Protein AF-A0A1F4QIY8-F1 (afdb_monomer_lite)

pLDDT: mean 83.83, std 11.96, range [57.06, 97.75]

Foldseek 3Di:
DVVQVVQFPWDWDDDPPDIDIGGPVVVVVVVVVVVVVVCCVVPVVVVVVVVVVVVVVVVVVVVVVVVVPPPDPPDPDDDDD

Structure (mmCIF, N/CA/C/O backbone):
data_AF-A0A1F4QIY8-F1
#
_entry.id   AF-A0A1F4QIY8-F1
#
loop_
_atom_site.group_PDB
_atom_site.id
_atom_site.type_symbol
_atom_site.label_atom_id
_atom_site.label_alt_id
_atom_site.label_comp_id
_atom_site.l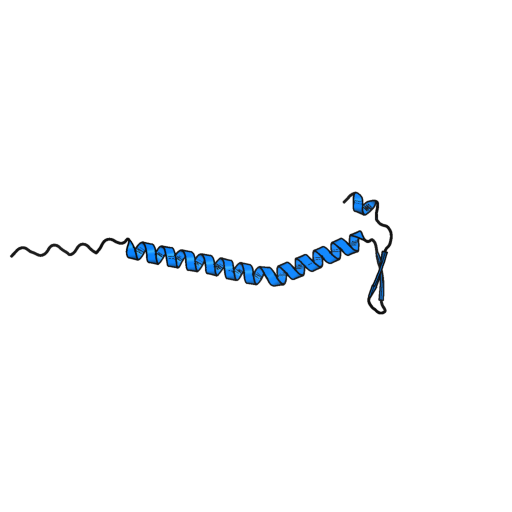abel_asym_id
_atom_site.label_entity_id
_atom_site.label_seq_id
_atom_site.pdbx_PDB_ins_code
_atom_site.Cartn_x
_atom_site.Cartn_y
_atom_site.Cartn_z
_atom_site.occupancy
_atom_site.B_iso_or_equiv
_atom_site.auth_seq_id
_atom_site.auth_comp_id
_atom_site.auth_asym_id
_atom_site.auth_atom_id
_atom_site.pdbx_PDB_model_num
ATOM 1 N N . ALA A 1 1 ? 14.043 10.864 -3.825 1.00 61.44 1 ALA A N 1
ATOM 2 C CA . ALA A 1 1 ? 13.817 11.449 -5.166 1.00 61.44 1 ALA A CA 1
ATOM 3 C C . ALA A 1 1 ? 15.085 11.435 -6.024 1.00 61.44 1 ALA A C 1
ATOM 5 O O . ALA A 1 1 ? 15.049 10.870 -7.103 1.00 61.44 1 ALA A O 1
ATOM 6 N N . VAL A 1 2 ? 16.220 11.964 -5.548 1.00 74.44 2 VAL A N 1
ATOM 7 C CA . VAL A 1 2 ? 17.467 12.055 -6.344 1.00 74.44 2 VAL A CA 1
ATOM 8 C C . VAL A 1 2 ? 17.984 10.694 -6.846 1.00 74.44 2 VAL A C 1
ATOM 10 O O . VAL A 1 2 ? 18.310 10.561 -8.021 1.00 74.44 2 VAL A O 1
ATOM 13 N N . PHE A 1 3 ? 17.957 9.656 -6.003 1.00 66.94 3 PHE A N 1
ATOM 14 C CA . PHE A 1 3 ? 18.384 8.295 -6.371 1.00 66.94 3 PHE A CA 1
ATOM 15 C C . PHE A 1 3 ? 17.569 7.694 -7.532 1.00 66.94 3 PHE A C 1
ATOM 17 O O . PHE A 1 3 ? 18.088 6.909 -8.319 1.00 66.94 3 PHE A O 1
ATOM 24 N N . ALA A 1 4 ? 16.299 8.092 -7.658 1.00 66.06 4 ALA A N 1
ATOM 25 C CA . ALA A 1 4 ? 15.395 7.593 -8.686 1.00 66.06 4 ALA A CA 1
ATOM 26 C C . ALA A 1 4 ? 15.669 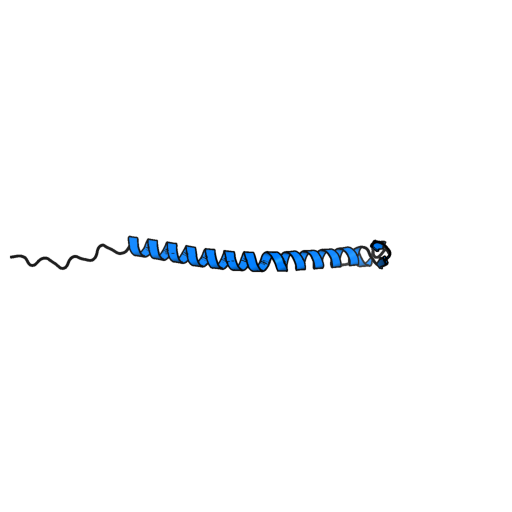8.179 -10.074 1.00 66.06 4 ALA A C 1
ATOM 28 O O . ALA A 1 4 ? 15.484 7.496 -11.074 1.00 66.06 4 ALA A O 1
ATOM 29 N N . ILE A 1 5 ? 16.115 9.435 -10.122 1.00 70.38 5 ILE A N 1
ATOM 30 C CA . ILE A 1 5 ? 16.450 10.126 -11.371 1.00 70.38 5 ILE A CA 1
ATOM 31 C C . ILE A 1 5 ? 17.726 9.525 -11.973 1.00 70.38 5 ILE A C 1
ATOM 33 O O . ILE A 1 5 ? 17.831 9.380 -13.184 1.00 70.38 5 ILE A O 1
ATOM 37 N N . GLN A 1 6 ? 18.679 9.136 -11.123 1.00 71.88 6 GLN A N 1
ATOM 38 C CA . GLN A 1 6 ? 19.978 8.615 -11.559 1.00 71.88 6 GLN A CA 1
ATOM 39 C C . GLN A 1 6 ? 19.951 7.120 -11.910 1.00 71.88 6 GLN A C 1
ATOM 41 O O . GLN A 1 6 ? 20.740 6.673 -12.733 1.00 71.88 6 GLN A O 1
ATOM 46 N N . ASN A 1 7 ? 19.029 6.348 -11.326 1.00 64.62 7 ASN A N 1
ATOM 47 C CA . ASN A 1 7 ? 18.893 4.903 -11.544 1.00 64.62 7 ASN A CA 1
ATOM 48 C C . ASN A 1 7 ? 17.646 4.564 -12.376 1.00 64.62 7 ASN A C 1
ATOM 50 O O . ASN A 1 7 ? 16.978 3.559 -12.139 1.00 64.62 7 ASN A O 1
ATOM 54 N N . ALA A 1 8 ? 17.312 5.411 -13.352 1.00 70.19 8 ALA A N 1
ATOM 55 C CA . ALA A 1 8 ? 16.167 5.228 -14.244 1.00 70.19 8 ALA A CA 1
ATOM 56 C C . ALA A 1 8 ? 16.431 4.209 -15.373 1.00 70.19 8 ALA A C 1
ATOM 58 O O . ALA A 1 8 ? 15.825 4.300 -16.438 1.00 70.19 8 ALA A O 1
ATOM 59 N N . GLY A 1 9 ? 17.338 3.249 -15.152 1.00 80.50 9 GLY A N 1
ATOM 60 C CA . GLY A 1 9 ? 17.608 2.179 -16.107 1.00 80.50 9 GLY A CA 1
ATOM 61 C C . GLY A 1 9 ? 16.316 1.416 -16.436 1.00 80.50 9 GLY A C 1
ATOM 62 O O . GLY A 1 9 ? 15.548 1.112 -15.511 1.00 80.50 9 GLY A O 1
ATOM 63 N N . PRO A 1 10 ? 16.040 1.144 -17.723 1.00 81.62 10 PRO A N 1
ATOM 64 C CA . PRO A 1 10 ? 14.826 0.452 -18.117 1.00 81.62 10 PRO A CA 1
ATOM 65 C C . PRO A 1 10 ? 14.841 -0.987 -17.600 1.00 81.62 10 PRO A C 1
ATOM 67 O O . PRO A 1 10 ? 15.841 -1.699 -17.682 1.00 81.62 10 PRO A O 1
ATOM 70 N N . VAL A 1 11 ? 13.705 -1.409 -17.057 1.00 86.00 11 VAL A N 1
ATOM 71 C CA . VAL A 1 11 ? 13.425 -2.777 -16.635 1.00 86.00 11 VAL A CA 1
ATOM 72 C C . VAL A 1 11 ? 12.207 -3.263 -17.404 1.00 86.00 11 VAL A C 1
ATOM 74 O O . VAL A 1 11 ? 11.179 -2.586 -17.478 1.00 86.00 11 VAL A O 1
ATOM 77 N N . THR A 1 12 ? 12.309 -4.464 -17.964 1.00 89.88 12 THR A N 1
ATOM 78 C CA . THR A 1 12 ? 11.192 -5.119 -18.642 1.00 89.88 12 THR A CA 1
ATOM 79 C C . THR A 1 12 ? 10.411 -5.969 -17.648 1.00 89.88 12 THR A C 1
ATOM 81 O O . THR A 1 12 ? 10.936 -6.925 -17.080 1.00 89.88 12 THR A O 1
ATOM 84 N N . LEU A 1 13 ? 9.130 -5.659 -17.470 1.00 89.81 13 LEU A N 1
ATOM 85 C CA . LEU A 1 13 ? 8.194 -6.487 -16.720 1.00 89.81 13 LEU A CA 1
ATOM 86 C C . LEU A 1 13 ? 7.402 -7.334 -17.703 1.00 89.81 13 LEU A C 1
ATOM 88 O O . LEU A 1 13 ? 6.854 -6.805 -18.666 1.00 89.81 13 LEU A O 1
ATOM 92 N N . ARG A 1 14 ? 7.324 -8.644 -17.458 1.00 91.25 14 ARG A N 1
ATOM 93 C CA . ARG A 1 14 ? 6.536 -9.580 -18.269 1.00 91.25 14 ARG A CA 1
ATOM 94 C C . ARG A 1 14 ? 5.388 -10.131 -17.431 1.00 91.25 14 ARG A C 1
ATOM 96 O O . ARG A 1 14 ? 5.614 -10.752 -16.397 1.00 91.25 14 ARG A O 1
ATOM 103 N N . PHE A 1 15 ? 4.167 -9.922 -17.903 1.00 90.50 15 PHE A N 1
ATOM 104 C CA . PHE A 1 15 ? 2.920 -10.393 -17.312 1.00 90.50 15 PHE A CA 1
ATOM 105 C C . PHE A 1 15 ? 2.253 -11.373 -18.280 1.00 90.50 15 PHE A C 1
ATOM 107 O O . PHE A 1 15 ? 1.470 -10.977 -19.143 1.00 90.50 15 PHE A O 1
ATOM 114 N N . GLY A 1 16 ? 2.590 -12.660 -18.172 1.00 91.38 16 GLY A N 1
ATOM 115 C CA . GLY A 1 16 ? 2.108 -13.679 -19.111 1.00 91.38 16 GLY A CA 1
ATOM 116 C C . GLY A 1 16 ? 2.516 -13.350 -20.553 1.00 91.38 16 GLY A C 1
ATOM 117 O O . GLY A 1 16 ? 3.689 -13.471 -20.904 1.00 91.38 16 GLY A O 1
ATOM 118 N N . PHE A 1 17 ? 1.551 -12.912 -21.367 1.00 93.81 17 PHE A N 1
ATOM 119 C CA . PHE A 1 17 ? 1.751 -12.519 -22.770 1.00 93.81 17 PHE A CA 1
ATOM 120 C C . PHE A 1 17 ? 2.015 -11.022 -22.976 1.00 93.81 17 PHE A C 1
ATOM 122 O O . PHE A 1 17 ? 2.337 -10.611 -24.088 1.00 93.81 17 PHE A O 1
ATOM 129 N N . TRP A 1 18 ? 1.877 -10.200 -21.935 1.00 93.69 18 TRP A N 1
ATOM 130 C CA . TRP A 1 18 ? 2.131 -8.764 -22.009 1.00 93.69 18 TRP A CA 1
ATOM 131 C C . TRP A 1 18 ? 3.513 -8.427 -21.454 1.00 93.69 18 TRP A C 1
ATOM 133 O O . TRP A 1 18 ? 3.991 -9.064 -20.514 1.00 93.69 18 TRP A O 1
ATOM 143 N N . SER A 1 19 ? 4.158 -7.410 -22.014 1.00 91.88 19 SER A N 1
ATOM 144 C CA . SER A 1 19 ? 5.381 -6.850 -21.453 1.00 91.88 19 SER A CA 1
ATOM 145 C C . SER A 1 19 ? 5.342 -5.336 -21.483 1.00 91.88 19 SER A C 1
ATOM 147 O O . SER A 1 19 ? 4.857 -4.746 -22.446 1.00 91.88 19 SER A O 1
ATOM 149 N N . VAL A 1 20 ? 5.898 -4.723 -20.448 1.00 92.19 20 VAL A N 1
ATOM 150 C CA . VAL A 1 20 ? 6.045 -3.276 -20.345 1.00 92.19 20 VAL A CA 1
ATOM 151 C C . VAL A 1 20 ? 7.475 -2.941 -19.961 1.00 92.19 20 VAL A C 1
ATOM 153 O O . VAL A 1 20 ? 8.067 -3.589 -19.097 1.00 92.19 20 VAL A O 1
ATOM 156 N N . GLU A 1 21 ? 8.031 -1.935 -20.618 1.00 92.44 21 GLU A N 1
ATOM 157 C CA . GLU A 1 21 ? 9.332 -1.376 -20.282 1.00 92.44 21 GLU A CA 1
ATOM 158 C C . GLU A 1 21 ? 9.112 -0.101 -19.475 1.00 92.44 21 GLU A C 1
ATOM 160 O O . GLU A 1 21 ? 8.391 0.807 -19.889 1.00 92.44 21 GLU A O 1
ATOM 165 N N . THR A 1 22 ? 9.665 -0.060 -18.270 1.00 89.44 22 THR A N 1
ATOM 166 C CA . THR A 1 22 ? 9.528 1.079 -17.360 1.00 89.44 22 THR A CA 1
ATOM 167 C C . THR A 1 22 ? 10.736 1.142 -16.436 1.00 89.44 22 THR A C 1
ATOM 169 O O . THR A 1 22 ? 11.546 0.220 -16.399 1.00 89.44 22 THR A O 1
ATOM 172 N N . SER A 1 23 ? 10.891 2.219 -15.672 1.00 89.38 23 SER A N 1
ATOM 173 C CA . SER A 1 23 ? 11.967 2.282 -14.684 1.00 89.38 23 SER A CA 1
ATOM 174 C C . SER A 1 23 ? 11.617 1.463 -13.441 1.00 89.38 23 SER A C 1
ATOM 176 O O . SER A 1 23 ? 10.465 1.423 -12.998 1.00 89.38 23 SER A O 1
ATOM 178 N N . LEU A 1 24 ? 12.633 0.860 -12.817 1.00 87.38 24 LEU A N 1
ATOM 179 C CA . LEU A 1 24 ? 12.481 0.108 -11.566 1.00 87.38 24 LEU A CA 1
ATOM 180 C C . LEU A 1 24 ? 11.772 0.925 -10.475 1.00 87.38 24 LEU A C 1
ATOM 182 O O . LEU A 1 24 ? 10.967 0.407 -9.705 1.00 87.38 24 LEU A O 1
ATOM 186 N N . VAL A 1 25 ? 12.050 2.226 -10.421 1.00 88.69 25 VAL A N 1
ATOM 187 C CA . VAL A 1 25 ? 11.452 3.126 -9.433 1.00 88.69 25 VAL A CA 1
ATOM 188 C C . VAL A 1 25 ? 9.944 3.214 -9.615 1.00 88.69 25 VAL A C 1
ATOM 190 O O . VAL A 1 25 ? 9.211 3.131 -8.632 1.00 88.69 25 VAL A O 1
ATOM 193 N N . VAL A 1 26 ? 9.471 3.381 -10.853 1.00 89.00 26 VAL A N 1
ATOM 194 C CA . VAL A 1 26 ? 8.034 3.471 -11.138 1.00 89.00 26 VAL A CA 1
ATOM 195 C C . VAL A 1 26 ? 7.330 2.200 -10.670 1.00 89.00 26 VAL A C 1
ATOM 197 O O . VAL A 1 26 ? 6.286 2.286 -10.030 1.00 89.00 26 VAL A O 1
ATOM 200 N N . VAL A 1 27 ? 7.942 1.033 -10.886 1.00 90.19 27 VAL A N 1
ATOM 2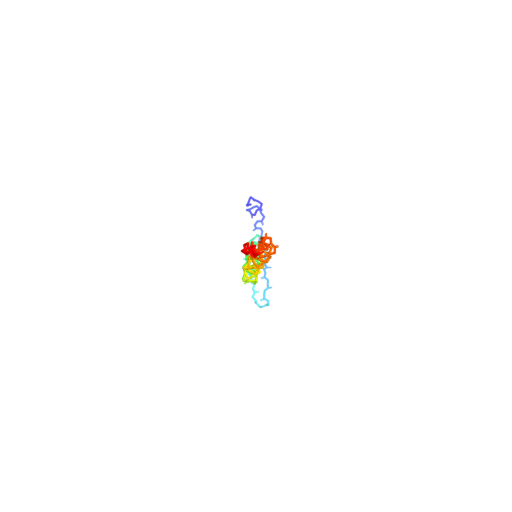01 C CA . VAL A 1 27 ? 7.419 -0.254 -10.399 1.00 90.19 27 VAL A CA 1
ATOM 202 C C . VAL A 1 27 ? 7.278 -0.258 -8.881 1.00 90.19 27 VAL A C 1
ATOM 204 O O . VAL A 1 27 ? 6.213 -0.592 -8.367 1.00 90.19 27 VAL A O 1
ATOM 207 N N . ILE A 1 28 ? 8.330 0.138 -8.161 1.00 91.44 28 ILE A N 1
ATOM 208 C CA . ILE A 1 28 ? 8.332 0.168 -6.693 1.00 91.44 28 ILE A CA 1
ATOM 209 C C . ILE A 1 28 ? 7.251 1.118 -6.173 1.00 91.44 28 ILE A C 1
ATOM 211 O O . ILE A 1 28 ? 6.507 0.759 -5.262 1.00 91.44 28 ILE A O 1
ATOM 215 N N . LEU A 1 29 ? 7.133 2.313 -6.758 1.00 93.56 29 LEU A N 1
ATOM 216 C CA . LEU A 1 29 ? 6.137 3.301 -6.346 1.00 93.56 29 LEU A CA 1
ATOM 217 C C . LEU A 1 29 ? 4.709 2.801 -6.580 1.00 93.56 29 LEU A C 1
ATOM 219 O O . LEU A 1 29 ? 3.871 2.924 -5.688 1.00 93.56 29 LEU A O 1
ATOM 223 N N . VAL A 1 30 ? 4.436 2.200 -7.741 1.00 94.19 30 VAL A N 1
ATOM 224 C CA . VAL A 1 30 ? 3.119 1.629 -8.058 1.00 94.19 30 VAL A CA 1
ATOM 225 C C . VAL A 1 30 ? 2.794 0.463 -7.124 1.00 94.19 30 VAL A C 1
ATOM 227 O O . VAL A 1 30 ? 1.693 0.412 -6.579 1.00 94.19 30 VAL A O 1
ATOM 230 N N . ALA A 1 31 ? 3.747 -0.439 -6.881 1.00 94.81 31 ALA A N 1
ATOM 231 C CA . ALA A 1 31 ? 3.562 -1.565 -5.970 1.00 94.81 31 ALA A CA 1
ATOM 232 C C . ALA A 1 31 ? 3.303 -1.101 -4.526 1.00 94.81 31 ALA A C 1
ATOM 234 O O . ALA A 1 31 ? 2.386 -1.597 -3.872 1.00 94.81 31 ALA A O 1
ATOM 235 N N . ALA A 1 32 ? 4.062 -0.113 -4.042 1.00 96.81 32 ALA A N 1
ATOM 236 C CA . ALA A 1 32 ? 3.876 0.464 -2.714 1.00 96.81 32 ALA A CA 1
ATOM 237 C C . ALA A 1 32 ? 2.511 1.155 -2.580 1.00 96.81 32 ALA A C 1
ATOM 239 O O . ALA A 1 32 ? 1.805 0.936 -1.595 1.00 96.81 32 ALA A O 1
ATOM 240 N N . ALA A 1 33 ? 2.109 1.944 -3.581 1.00 97.75 33 ALA A N 1
ATOM 241 C CA . ALA A 1 33 ? 0.804 2.598 -3.606 1.00 97.75 33 ALA A CA 1
ATOM 242 C C . ALA A 1 33 ? -0.344 1.577 -3.622 1.00 97.75 33 ALA A C 1
ATOM 244 O O . ALA A 1 33 ? -1.297 1.714 -2.856 1.00 97.75 33 ALA A O 1
ATOM 245 N N . ALA A 1 34 ? -0.232 0.521 -4.433 1.00 97.75 34 ALA A N 1
ATOM 246 C CA . ALA A 1 34 ? -1.211 -0.561 -4.476 1.00 97.75 34 ALA A CA 1
ATOM 247 C C . ALA A 1 34 ? -1.308 -1.290 -3.126 1.00 97.75 34 ALA A C 1
ATOM 249 O O . ALA A 1 34 ? -2.405 -1.474 -2.601 1.00 97.75 34 ALA A O 1
ATOM 250 N N . GLY A 1 35 ? -0.170 -1.638 -2.517 1.00 96.88 35 GLY A N 1
ATOM 251 C CA . GLY A 1 35 ? -0.129 -2.259 -1.192 1.00 96.88 35 GLY A CA 1
ATOM 252 C C . GLY A 1 35 ? -0.761 -1.380 -0.110 1.00 96.88 35 GLY A C 1
ATOM 253 O O . GLY A 1 35 ? -1.577 -1.861 0.675 1.00 96.88 35 GLY A O 1
ATOM 254 N N . ALA A 1 36 ? -0.458 -0.079 -0.105 1.00 96.75 36 ALA A N 1
ATOM 255 C CA . ALA A 1 36 ? -1.054 0.881 0.820 1.00 96.75 36 ALA A CA 1
ATOM 256 C C . ALA A 1 36 ? -2.569 1.026 0.613 1.00 96.75 36 ALA A C 1
ATOM 258 O O . ALA A 1 36 ? -3.314 1.092 1.592 1.00 96.75 36 ALA A O 1
ATOM 259 N N . ALA A 1 37 ? -3.040 1.033 -0.637 1.00 96.88 37 ALA A N 1
ATOM 260 C CA . ALA A 1 37 ? -4.463 1.087 -0.957 1.00 96.88 37 ALA A CA 1
ATOM 261 C C . ALA A 1 37 ? -5.202 -0.162 -0.451 1.00 96.88 37 ALA A C 1
ATOM 263 O O . ALA A 1 37 ? -6.226 -0.036 0.2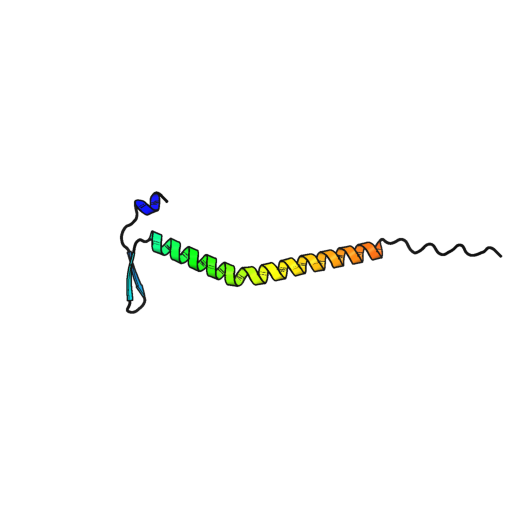20 1.00 96.88 37 ALA A O 1
ATOM 264 N N . VAL A 1 38 ? -4.651 -1.356 -0.691 1.00 96.31 38 VAL A N 1
ATOM 265 C CA . VAL A 1 38 ? -5.203 -2.631 -0.202 1.00 96.31 38 VAL A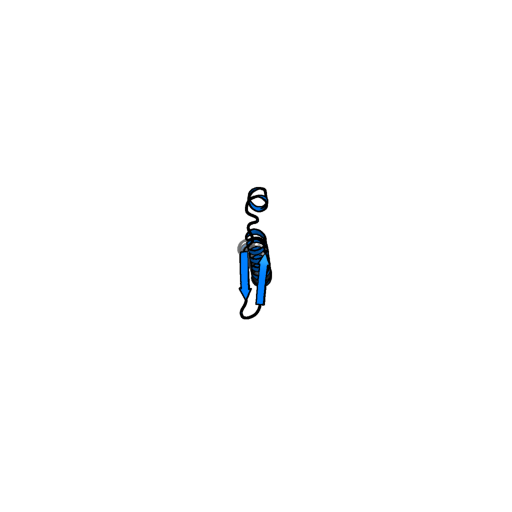 CA 1
ATOM 266 C C . VAL A 1 38 ? -5.223 -2.656 1.328 1.00 96.31 38 VAL A C 1
ATOM 268 O O . VAL A 1 38 ? -6.274 -2.879 1.927 1.00 96.31 38 VAL A O 1
ATOM 271 N N . ALA A 1 39 ? -4.096 -2.350 1.978 1.00 93.31 39 ALA A N 1
ATOM 272 C CA . ALA A 1 39 ? -4.001 -2.307 3.436 1.00 93.31 39 ALA A CA 1
ATOM 273 C C . ALA A 1 39 ? -4.987 -1.304 4.048 1.00 93.31 39 ALA A C 1
ATOM 275 O O . ALA A 1 39 ? -5.611 -1.589 5.069 1.00 93.31 39 ALA A O 1
ATOM 276 N N . SER A 1 40 ? -5.176 -0.154 3.400 1.00 92.38 40 SER A N 1
ATOM 277 C CA . SER A 1 40 ? -6.148 0.848 3.828 1.00 92.38 40 SER A CA 1
ATOM 278 C C . SER A 1 40 ? -7.578 0.328 3.690 1.00 92.38 40 SER A C 1
ATOM 280 O O . SER A 1 40 ? -8.351 0.391 4.644 1.00 92.38 40 SER A O 1
ATOM 282 N N . LEU A 1 41 ? -7.928 -0.241 2.536 1.00 93.69 41 LEU A N 1
ATOM 283 C CA . LEU A 1 41 ? -9.281 -0.716 2.257 1.00 93.69 41 LEU A CA 1
ATOM 284 C C . LEU A 1 41 ? -9.705 -1.851 3.202 1.00 93.69 41 LEU A C 1
ATOM 286 O O . LEU A 1 41 ? -10.839 -1.866 3.679 1.00 93.69 41 LEU A O 1
ATOM 290 N N . LEU A 1 42 ? -8.785 -2.765 3.519 1.00 92.25 42 LEU A N 1
ATOM 291 C CA . LEU A 1 42 ? -9.026 -3.882 4.438 1.00 92.25 42 LEU A CA 1
ATOM 292 C C . LEU A 1 42 ? -8.887 -3.484 5.920 1.00 92.25 42 LEU A C 1
ATOM 294 O O . LEU A 1 42 ? -9.623 -3.990 6.767 1.00 92.25 42 LEU A O 1
ATOM 298 N N . GLY A 1 43 ? -7.964 -2.579 6.253 1.00 88.00 43 GLY A N 1
ATOM 299 C CA . GLY A 1 43 ? -7.618 -2.231 7.633 1.00 88.00 43 GLY A CA 1
ATOM 300 C C . GLY A 1 43 ? -8.483 -1.134 8.259 1.00 88.00 43 GLY A C 1
ATOM 301 O O . GLY A 1 43 ? -8.823 -1.223 9.443 1.00 88.00 43 GLY A O 1
ATOM 302 N N . LEU A 1 44 ? -8.885 -0.112 7.492 1.00 88.12 44 LEU A N 1
ATOM 303 C CA . LEU A 1 44 ? -9.636 1.034 8.027 1.00 88.12 44 LEU A CA 1
ATOM 304 C C . LEU A 1 44 ? -10.990 0.643 8.644 1.00 88.12 44 LEU A C 1
ATOM 306 O O . LEU A 1 44 ? -11.266 1.090 9.763 1.00 88.12 44 LEU A O 1
ATOM 310 N N . PRO A 1 45 ? -11.836 -0.185 7.998 1.00 85.00 45 PRO A N 1
ATOM 311 C CA . PRO A 1 45 ? -13.151 -0.516 8.547 1.00 85.00 45 PRO A CA 1
ATOM 312 C C . PRO A 1 45 ? -13.047 -1.258 9.886 1.00 85.00 45 PRO A C 1
ATOM 314 O O . PRO A 1 45 ? -13.755 -0.933 10.846 1.00 85.00 45 PRO A O 1
ATOM 317 N N . GLY A 1 46 ? -12.125 -2.224 9.972 1.00 87.06 46 GLY A N 1
ATOM 318 C CA . GLY A 1 46 ? -11.854 -2.987 11.190 1.00 87.06 46 GLY A CA 1
ATOM 319 C C . GLY A 1 46 ? -11.323 -2.099 12.313 1.00 87.06 46 GLY A C 1
ATOM 320 O O . GLY A 1 46 ? -11.845 -2.129 13.430 1.00 87.06 46 GLY A O 1
ATOM 321 N N . TRP A 1 47 ? -10.353 -1.237 12.001 1.00 86.00 47 TRP A N 1
ATOM 322 C CA . TRP A 1 47 ? -9.785 -0.291 12.959 1.00 86.00 47 TRP A CA 1
ATOM 323 C C . TRP A 1 47 ? -10.834 0.688 13.502 1.00 86.00 47 TRP A C 1
ATOM 325 O O . TRP A 1 47 ? -10.942 0.876 14.717 1.00 86.00 47 TRP A O 1
ATOM 335 N N . MET A 1 48 ? -11.680 1.253 12.633 1.00 89.38 48 MET A N 1
ATOM 336 C CA . MET A 1 48 ? -12.765 2.152 13.041 1.00 89.38 48 MET A CA 1
ATOM 337 C C . MET A 1 48 ? -13.779 1.455 13.954 1.00 89.38 48 MET A C 1
ATOM 339 O O . MET A 1 48 ? -14.172 2.014 14.984 1.00 89.38 48 MET A O 1
ATOM 343 N N . ARG A 1 49 ? -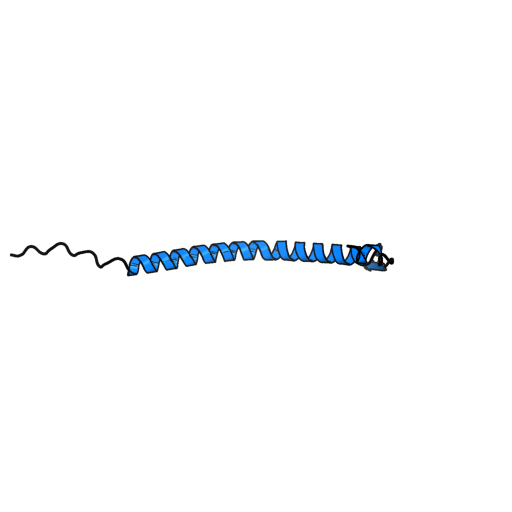14.198 0.230 13.609 1.00 88.44 49 ARG A N 1
ATOM 344 C CA . ARG A 1 49 ? -15.146 -0.548 14.420 1.00 88.44 49 ARG A CA 1
ATOM 345 C C . ARG A 1 49 ? -14.558 -0.883 15.788 1.00 88.44 49 ARG A C 1
ATOM 347 O O . ARG A 1 49 ? -15.249 -0.725 16.795 1.00 88.44 49 ARG A O 1
ATOM 354 N N . ASN A 1 50 ? -13.288 -1.278 15.837 1.00 90.25 50 ASN A N 1
ATOM 355 C CA . ASN A 1 50 ? -12.599 -1.585 17.086 1.00 90.25 50 ASN A CA 1
ATOM 356 C C . ASN A 1 50 ? -12.475 -0.346 17.984 1.00 90.25 50 ASN A C 1
ATOM 358 O O . ASN A 1 50 ? -12.802 -0.391 19.167 1.00 90.25 50 ASN A O 1
ATOM 362 N N . ARG A 1 51 ? -12.112 0.803 17.404 1.00 91.06 51 ARG A N 1
ATOM 363 C CA . ARG A 1 51 ? -11.991 2.069 18.137 1.00 91.06 51 ARG A CA 1
ATOM 364 C C . ARG A 1 51 ? -13.325 2.538 18.721 1.00 91.06 51 ARG A C 1
ATOM 366 O O . ARG A 1 51 ? -13.353 3.069 19.828 1.00 91.06 51 ARG A O 1
ATOM 373 N N . ARG A 1 52 ? -14.443 2.321 18.016 1.00 91.44 52 ARG A N 1
ATOM 374 C CA . ARG A 1 52 ? -15.789 2.586 18.558 1.00 91.44 52 ARG A CA 1
ATOM 375 C C . ARG A 1 52 ? -16.120 1.663 19.732 1.00 91.44 52 ARG A C 1
ATOM 377 O O . ARG A 1 52 ? -16.590 2.154 20.751 1.00 91.44 52 ARG A O 1
ATOM 384 N N . ARG A 1 53 ? -15.839 0.362 19.607 1.00 92.56 53 ARG A N 1
ATOM 385 C CA . ARG A 1 53 ? -16.073 -0.629 20.674 1.00 92.56 53 ARG A CA 1
ATOM 386 C C . ARG A 1 53 ? -15.280 -0.313 21.937 1.00 92.56 53 ARG A C 1
ATOM 388 O O . ARG A 1 53 ? -15.870 -0.281 23.006 1.00 92.56 53 ARG A O 1
ATOM 395 N N . LEU A 1 54 ? -14.002 0.032 21.792 1.00 93.94 54 LEU A N 1
ATOM 396 C CA . LEU A 1 54 ? -13.151 0.472 22.900 1.00 93.94 54 LEU A CA 1
ATOM 397 C C . LEU A 1 54 ? -13.744 1.679 23.643 1.00 93.94 54 LEU A C 1
ATOM 399 O O . LEU A 1 54 ? -13.766 1.697 24.868 1.00 93.94 54 LEU A O 1
ATOM 403 N N . ARG A 1 55 ? -14.277 2.674 22.917 1.00 92.19 55 ARG A N 1
ATOM 404 C CA . ARG A 1 55 ? -14.921 3.848 23.537 1.00 92.19 55 ARG A CA 1
ATOM 405 C C . ARG A 1 55 ? -16.218 3.499 24.267 1.00 92.19 55 ARG A C 1
ATOM 407 O O . ARG A 1 55 ? -16.497 4.107 25.293 1.00 92.19 55 ARG A O 1
ATOM 414 N N . LEU A 1 56 ? -17.012 2.569 23.736 1.00 93.19 56 LEU A N 1
ATOM 415 C CA . LEU A 1 56 ? -18.247 2.117 24.386 1.00 93.19 56 LEU A CA 1
ATOM 416 C C . LEU A 1 56 ? -17.937 1.336 25.666 1.00 93.19 56 LEU A C 1
ATOM 418 O O . LEU A 1 56 ? -18.454 1.684 26.720 1.00 93.19 56 LEU A O 1
ATOM 422 N N . GLN A 1 57 ? -17.017 0.374 25.592 1.00 93.38 57 GLN A N 1
ATOM 423 C CA . GLN A 1 57 ? -16.580 -0.410 26.749 1.00 93.38 57 GLN A CA 1
ATOM 424 C C . GLN A 1 57 ? -15.982 0.476 27.849 1.00 93.38 57 GLN A C 1
ATOM 426 O O . GLN A 1 57 ? -16.295 0.294 29.019 1.00 93.38 57 GLN A O 1
ATOM 431 N N . ALA A 1 58 ? -15.174 1.481 27.491 1.00 92.88 58 ALA A N 1
ATOM 432 C CA . ALA A 1 58 ? -14.636 2.433 28.462 1.00 92.88 58 ALA A CA 1
ATOM 433 C C . ALA A 1 58 ? -15.745 3.200 29.208 1.00 92.88 58 ALA A C 1
ATOM 435 O O . ALA A 1 58 ? -15.674 3.347 30.425 1.00 92.88 58 ALA A O 1
ATOM 436 N N . ARG A 1 59 ? -16.800 3.627 28.498 1.00 90.62 59 ARG A N 1
ATOM 437 C CA . ARG A 1 59 ? -17.956 4.306 29.108 1.00 90.62 59 ARG A CA 1
ATOM 438 C C . ARG A 1 59 ? -18.763 3.389 30.022 1.00 90.62 59 ARG A C 1
ATOM 440 O O . ARG A 1 59 ? -19.200 3.827 31.079 1.00 90.62 59 ARG A O 1
ATOM 447 N N . GLU A 1 60 ? -18.961 2.134 29.629 1.00 91.25 60 GLU A N 1
ATOM 448 C CA . GLU A 1 60 ? -19.643 1.140 30.468 1.00 91.25 60 GLU A CA 1
ATOM 449 C C . GLU A 1 60 ? -18.865 0.886 31.767 1.00 91.25 60 GLU A C 1
ATOM 451 O O . GLU A 1 60 ? -19.455 0.880 32.847 1.00 91.25 60 GLU A O 1
ATOM 456 N N . LEU A 1 61 ? -17.535 0.768 31.688 1.00 92.31 61 LEU A N 1
ATOM 457 C CA . LEU A 1 61 ? -16.671 0.623 32.863 1.00 92.31 61 LEU A CA 1
ATOM 458 C C . LEU A 1 61 ? -16.747 1.839 33.799 1.00 92.31 61 LEU A C 1
ATOM 460 O O . LEU A 1 61 ? -16.807 1.674 35.019 1.00 92.31 61 LEU A O 1
ATOM 464 N N . GLU A 1 62 ? -16.767 3.057 33.251 1.00 90.69 62 GLU A N 1
ATOM 465 C CA . GLU A 1 62 ? -16.937 4.290 34.032 1.00 90.69 62 GLU A CA 1
ATOM 466 C C . GLU A 1 62 ? -18.314 4.366 34.708 1.00 90.69 62 GLU A C 1
ATOM 468 O O . GLU A 1 62 ? -18.403 4.719 35.888 1.00 90.69 62 GLU A O 1
ATOM 473 N N . ALA A 1 63 ? -19.383 3.987 34.003 1.00 86.62 63 ALA A N 1
ATOM 474 C CA . ALA A 1 63 ? -20.735 3.953 34.554 1.00 86.62 63 ALA A CA 1
ATOM 475 C C . ALA A 1 63 ? -20.845 2.963 35.725 1.00 86.62 63 ALA A C 1
ATOM 477 O O . ALA A 1 63 ? -21.307 3.331 36.804 1.00 86.62 63 ALA A O 1
ATOM 478 N N . VAL A 1 64 ? -20.331 1.739 35.557 1.00 87.62 64 VAL A N 1
ATOM 479 C CA . VAL A 1 64 ? -20.318 0.706 36.608 1.00 87.62 64 VAL A CA 1
ATOM 480 C C . VAL A 1 64 ? -19.483 1.132 37.821 1.00 87.62 64 VAL A C 1
ATOM 482 O O . VAL A 1 64 ? -19.864 0.862 38.962 1.00 87.62 64 VAL A O 1
ATOM 485 N N . ARG A 1 65 ? -18.355 1.825 37.612 1.00 83.88 65 ARG A N 1
ATOM 486 C CA . ARG A 1 65 ? -17.549 2.385 38.712 1.00 83.88 65 ARG A CA 1
ATOM 487 C C . ARG A 1 65 ? -18.308 3.476 39.472 1.00 83.88 65 ARG A C 1
ATOM 489 O O . ARG A 1 65 ? -18.251 3.515 40.699 1.00 83.88 65 ARG A O 1
ATOM 496 N N . THR A 1 66 ? -19.034 4.331 38.756 1.00 81.44 66 THR A N 1
ATOM 497 C CA . THR A 1 66 ? -19.821 5.428 39.340 1.00 81.44 66 THR A CA 1
ATOM 498 C C . THR A 1 66 ? -20.981 4.889 40.179 1.00 81.44 66 THR A C 1
ATOM 500 O O . THR A 1 66 ? -21.164 5.325 41.311 1.00 81.44 66 THR A O 1
ATOM 503 N N . SER A 1 67 ? -21.703 3.875 39.690 1.00 75.56 67 SER A N 1
ATOM 504 C CA . SER A 1 67 ? -22.794 3.223 40.431 1.00 75.56 67 SER A CA 1
ATOM 505 C C . SER A 1 67 ? -22.333 2.505 41.704 1.00 75.56 67 SER A C 1
ATOM 507 O O . SER A 1 67 ? -23.083 2.464 42.671 1.00 75.56 67 SER A O 1
ATOM 509 N N . GLN A 1 68 ? -21.109 1.968 41.734 1.00 72.69 68 GLN A N 1
ATOM 510 C CA . GLN A 1 68 ? -20.538 1.337 42.935 1.00 72.69 68 GLN A CA 1
ATOM 511 C C . GLN A 1 68 ? -19.961 2.342 43.944 1.00 72.69 68 GLN A C 1
ATOM 513 O O . GLN A 1 68 ? -19.763 1.993 45.102 1.00 72.69 68 GLN A O 1
ATOM 518 N N . THR A 1 69 ? -19.677 3.574 43.510 1.00 62.94 69 THR A N 1
ATOM 519 C CA . THR A 1 69 ? -19.107 4.637 44.359 1.00 62.94 69 THR A CA 1
ATOM 520 C C . THR A 1 69 ? -20.182 5.604 44.876 1.00 62.94 69 THR A C 1
ATOM 522 O O . THR A 1 69 ? -19.901 6.432 45.739 1.00 62.94 69 THR A O 1
ATOM 525 N N . ALA A 1 70 ? -21.422 5.507 44.381 1.00 57.06 70 ALA A N 1
ATOM 526 C CA . ALA A 1 70 ? -22.554 6.238 44.937 1.00 57.06 70 ALA A CA 1
ATOM 527 C C . ALA A 1 70 ? -22.777 5.795 46.401 1.00 57.06 70 ALA A C 1
ATOM 529 O O . ALA A 1 70 ? -22.951 4.596 46.639 1.00 57.06 70 ALA A O 1
ATOM 530 N N . PRO A 1 71 ? -22.748 6.719 47.384 1.00 60.78 71 PRO A N 1
ATOM 531 C CA . PRO A 1 71 ? -22.958 6.379 48.787 1.00 60.78 71 PRO A CA 1
ATOM 532 C C . PRO A 1 71 ? -24.299 5.655 48.960 1.00 60.78 71 PRO A C 1
ATOM 534 O O . PRO A 1 71 ? -25.259 6.025 48.275 1.00 60.78 71 PRO A O 1
ATOM 537 N N . PRO A 1 72 ? -24.399 4.647 49.852 1.00 59.34 72 PRO A N 1
ATOM 538 C CA . PRO A 1 72 ? -25.685 4.055 50.190 1.00 59.34 72 PRO A CA 1
ATOM 539 C C . PRO A 1 72 ? -26.609 5.197 50.600 1.00 59.34 72 PRO A C 1
ATOM 541 O O . PRO A 1 72 ? -26.276 5.943 51.520 1.00 59.34 72 PRO A O 1
ATOM 544 N N . ALA A 1 73 ? -27.697 5.367 49.844 1.00 60.44 73 ALA A N 1
ATOM 545 C CA . ALA A 1 73 ? -28.683 6.413 50.049 1.00 60.44 73 ALA A CA 1
ATOM 546 C C . ALA A 1 73 ? -28.922 6.591 51.550 1.00 60.44 73 ALA A C 1
ATOM 548 O O . ALA A 1 73 ? -29.259 5.618 52.230 1.00 60.44 73 ALA A O 1
ATOM 549 N N . GLU A 1 74 ? -28.680 7.809 52.046 1.00 59.50 74 GLU A N 1
ATOM 550 C CA . GLU A 1 74 ? -29.037 8.224 53.397 1.00 59.50 74 GLU A CA 1
ATOM 551 C C . GLU A 1 74 ? -30.449 7.716 53.684 1.00 59.50 74 GLU A C 1
ATOM 553 O O . GLU A 1 74 ? -31.434 8.183 53.108 1.00 59.50 74 GLU A O 1
ATOM 558 N N . LEU A 1 75 ? -30.535 6.689 54.533 1.00 65.00 75 LEU A N 1
ATOM 559 C CA . LEU A 1 75 ? -31.795 6.239 55.093 1.00 65.00 75 LEU A CA 1
ATOM 560 C C . LEU A 1 75 ? -32.407 7.464 55.780 1.00 65.00 75 LEU A C 1
ATOM 562 O O . LEU A 1 75 ? -31.746 8.026 56.661 1.00 65.00 75 LEU A O 1
ATOM 566 N N . PRO A 1 76 ? -33.625 7.899 55.399 1.00 68.06 76 PRO A N 1
ATOM 567 C CA . PRO A 1 76 ? -34.267 9.012 56.078 1.00 68.06 76 PRO A CA 1
ATOM 568 C C . PRO A 1 76 ? -34.316 8.700 57.580 1.00 68.06 76 PRO A C 1
ATOM 570 O O . PRO A 1 76 ? -34.548 7.539 57.951 1.00 68.06 76 PRO A O 1
ATOM 573 N N . PRO A 1 77 ? -34.040 9.692 58.447 1.00 67.31 77 PRO A N 1
ATOM 574 C CA . PRO A 1 77 ? -33.894 9.454 59.872 1.00 67.31 77 PRO A CA 1
ATOM 575 C C . PRO A 1 77 ? -35.165 8.797 60.401 1.00 67.31 77 PRO A C 1
ATOM 577 O O . PRO A 1 77 ? -36.273 9.302 60.205 1.00 67.31 77 PRO A O 1
ATOM 580 N N . ARG A 1 78 ? -35.002 7.634 61.042 1.00 66.94 78 ARG A N 1
ATOM 581 C CA . ARG A 1 78 ? -36.118 6.957 61.703 1.00 66.94 78 ARG A CA 1
ATOM 582 C C . ARG A 1 78 ? -36.644 7.897 62.792 1.00 66.94 78 ARG A C 1
ATOM 584 O O . ARG A 1 78 ? -35.841 8.303 63.634 1.00 66.94 78 ARG A O 1
ATOM 591 N N . PRO A 1 79 ? -37.941 8.250 62.792 1.00 66.88 79 PRO A N 1
ATOM 592 C CA . PRO A 1 79 ? -38.503 9.054 63.862 1.00 66.88 79 PRO A CA 1
ATOM 593 C C . PRO A 1 79 ? -38.383 8.273 65.172 1.00 66.88 79 PRO A C 1
ATOM 595 O O . PRO A 1 79 ? -38.826 7.128 65.269 1.00 66.88 79 PRO A O 1
ATOM 598 N N . SER A 1 80 ? -37.721 8.888 66.149 1.00 67.81 80 SER A N 1
ATOM 599 C CA . SER A 1 80 ? -37.646 8.417 67.527 1.00 67.81 80 SER A CA 1
ATOM 600 C C . SER A 1 80 ? -39.049 8.456 68.133 1.00 67.81 80 SER A C 1
ATOM 602 O O . SER A 1 80 ? -39.615 9.544 68.272 1.00 67.81 80 SER A O 1
ATOM 604 N N . ALA A 1 81 ? -39.598 7.278 68.428 1.00 62.94 81 ALA A N 1
ATOM 605 C CA . ALA A 1 81 ? -40.793 7.096 69.248 1.00 62.94 81 ALA A CA 1
ATOM 606 C C . ALA A 1 81 ? -40.407 6.982 70.726 1.00 62.94 81 ALA A C 1
ATOM 608 O O . ALA A 1 81 ? -39.311 6.434 70.995 1.00 62.94 81 ALA A O 1
#

Sequence (81 aa):
AVFAIQNAGPVTLRFGFWSVETSLVVVILVAAAAGAAVASLLGLPGWMRNRRRLRLQARELEAVRTSQTAPPAELPPRPSA

Secondary structure (DSSP, 8-state):
-HHHHHT--EEEEEETTEEEEEEHHHHHHHHHHHHHHHHHHHHHHHHHHHHHHHHHHHHHHHHHHHHHHSPP--PPPPP--

Radius of gyration: 31.17 Å; chains: 1; bounding box: 61×26×92 Å